Protein AF-A0A950EAY6-F1 (afdb_monomer_lite)

Structure (mmCIF, N/CA/C/O backbone):
data_AF-A0A950EAY6-F1
#
_entry.id   AF-A0A950EAY6-F1
#
loop_
_atom_site.group_PDB
_atom_site.id
_atom_site.type_symbol
_atom_site.label_atom_id
_atom_si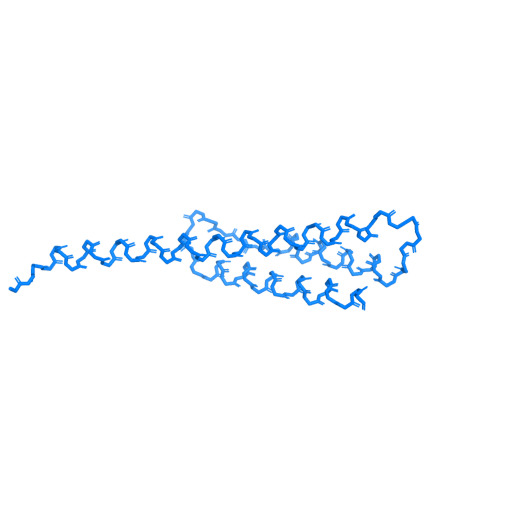te.label_alt_id
_atom_site.label_comp_id
_atom_site.label_asym_id
_atom_site.label_entity_id
_atom_site.label_seq_id
_atom_site.pdbx_PDB_ins_code
_atom_site.Cartn_x
_atom_site.Cartn_y
_atom_site.Cartn_z
_atom_site.occupancy
_atom_site.B_iso_or_equiv
_atom_site.auth_seq_id
_atom_site.auth_comp_id
_atom_site.auth_asym_id
_atom_site.auth_atom_id
_atom_site.pdbx_PDB_model_num
ATOM 1 N N . MET A 1 1 ? -14.382 11.649 37.560 1.00 63.94 1 MET A N 1
ATOM 2 C CA . MET A 1 1 ? -14.587 10.345 36.900 1.00 63.94 1 MET A CA 1
ATOM 3 C C . MET A 1 1 ? -15.094 10.664 35.510 1.00 63.94 1 MET A C 1
ATOM 5 O O . MET A 1 1 ? -16.131 11.310 35.424 1.00 63.94 1 MET A O 1
ATOM 9 N N . LYS A 1 2 ? -14.302 10.382 34.471 1.00 72.44 2 LYS A N 1
ATOM 10 C CA . LYS A 1 2 ? -14.692 10.718 33.099 1.00 72.44 2 LYS A CA 1
ATOM 11 C C . LYS A 1 2 ? -15.912 9.902 32.692 1.00 72.44 2 LYS A C 1
ATOM 13 O O . LYS A 1 2 ? -16.070 8.764 33.140 1.00 72.44 2 LYS A O 1
ATOM 18 N N . SER A 1 3 ? -16.790 10.495 31.895 1.00 94.44 3 SER A N 1
ATOM 19 C CA . SER A 1 3 ? -17.938 9.761 31.362 1.00 94.44 3 SER A CA 1
ATOM 20 C C . SER A 1 3 ? -17.483 8.804 30.256 1.00 94.44 3 SER A C 1
ATOM 22 O O . SER A 1 3 ? -16.486 9.052 29.581 1.00 94.44 3 SER A O 1
ATOM 24 N N . LEU A 1 4 ? -18.240 7.729 30.014 1.00 96.12 4 LEU A N 1
ATOM 25 C CA . LEU A 1 4 ? -17.988 6.843 28.870 1.00 96.12 4 LEU A CA 1
ATOM 26 C C . LEU A 1 4 ? -17.964 7.619 27.538 1.00 96.12 4 LEU A C 1
ATOM 28 O O . LEU A 1 4 ? -17.220 7.252 26.637 1.00 96.12 4 LEU A O 1
ATOM 32 N N . ALA A 1 5 ? -18.736 8.705 27.421 1.00 97.12 5 ALA A N 1
ATOM 33 C CA . ALA A 1 5 ? -18.734 9.554 26.233 1.00 97.12 5 ALA A CA 1
ATOM 34 C C . ALA A 1 5 ? -17.363 10.213 25.997 1.00 97.12 5 ALA A C 1
ATOM 36 O O . ALA A 1 5 ? -16.847 10.150 24.886 1.00 97.12 5 ALA A O 1
ATOM 37 N N . GLU A 1 6 ? -16.733 10.751 27.046 1.00 97.62 6 GLU A N 1
ATOM 38 C CA . GLU A 1 6 ? -15.396 11.357 26.950 1.00 97.62 6 GLU A CA 1
ATOM 39 C C . GLU A 1 6 ? -14.324 10.326 26.563 1.00 97.62 6 GLU A C 1
ATOM 41 O O . GLU A 1 6 ? -13.426 10.628 25.776 1.00 97.62 6 GLU A O 1
ATOM 46 N N . GLU A 1 7 ? -14.422 9.097 27.079 1.00 98.00 7 GLU A N 1
ATOM 47 C CA . GLU A 1 7 ? -13.507 8.008 26.709 1.00 98.00 7 GLU A CA 1
ATOM 48 C C . GLU A 1 7 ? -13.712 7.555 25.253 1.00 98.00 7 GLU A C 1
ATOM 50 O O . GLU A 1 7 ? -12.746 7.320 24.525 1.00 98.00 7 GLU A O 1
ATOM 55 N N . LEU A 1 8 ? -14.960 7.484 24.778 1.00 98.12 8 LEU A N 1
ATOM 56 C CA . LEU A 1 8 ? -15.261 7.167 23.377 1.00 98.12 8 LEU A CA 1
ATOM 57 C C . LEU A 1 8 ? -14.786 8.270 22.419 1.00 98.12 8 LEU A C 1
ATOM 59 O O . LEU A 1 8 ? -14.273 7.959 21.340 1.00 98.12 8 LEU A O 1
ATOM 63 N N . ASP A 1 9 ? -14.897 9.540 22.812 1.00 98.06 9 ASP A N 1
ATOM 64 C CA . ASP A 1 9 ? -14.362 10.668 22.046 1.00 98.06 9 ASP A CA 1
ATOM 65 C C . ASP A 1 9 ? -12.835 10.612 21.952 1.00 98.06 9 ASP A C 1
ATOM 67 O O . ASP A 1 9 ? -12.268 10.825 20.873 1.00 98.06 9 ASP A O 1
ATOM 71 N N . PHE A 1 10 ? -12.166 10.246 23.049 1.00 97.56 10 PHE A N 1
ATOM 72 C CA . PHE A 1 10 ? -10.728 10.000 23.052 1.00 97.56 10 PHE A CA 1
ATOM 73 C C . PHE A 1 10 ? -10.346 8.873 22.082 1.00 97.56 10 PHE A C 1
ATOM 75 O O . PHE A 1 10 ? -9.523 9.093 21.192 1.00 97.56 10 PHE A O 1
ATOM 82 N N . VAL A 1 11 ? -10.996 7.705 22.164 1.00 98.44 11 VAL A N 1
ATOM 83 C CA . VAL A 1 11 ? -10.735 6.573 21.253 1.00 98.44 11 VAL A CA 1
ATOM 84 C C . VAL A 1 11 ? -10.955 6.972 19.793 1.00 98.44 11 VAL A C 1
ATOM 86 O O . VAL A 1 11 ? -10.139 6.646 18.928 1.00 98.44 11 VAL A O 1
ATOM 89 N N . ARG A 1 12 ? -12.025 7.718 19.497 1.00 98.44 12 ARG A N 1
ATOM 90 C CA . ARG A 1 12 ? -12.318 8.203 18.142 1.00 98.44 12 ARG A CA 1
ATOM 91 C C . ARG A 1 12 ? -11.220 9.122 17.614 1.00 98.44 12 ARG A C 1
ATOM 93 O O . ARG A 1 12 ? -10.838 8.998 16.446 1.00 98.44 12 ARG A O 1
ATOM 100 N N . LYS A 1 13 ? -10.729 10.044 18.445 1.00 98.44 13 LYS A N 1
ATOM 101 C CA . LYS A 1 13 ? -9.623 10.943 18.099 1.00 98.44 13 LYS A CA 1
ATOM 102 C C . LYS A 1 13 ? -8.342 10.147 17.840 1.00 98.44 13 LYS A C 1
ATOM 104 O O . LYS A 1 13 ? -7.778 10.266 16.755 1.00 98.44 13 LYS A O 1
ATOM 109 N N . SER A 1 14 ? -7.951 9.274 18.767 1.00 98.56 14 SER A N 1
ATOM 110 C CA . SER A 1 14 ? -6.738 8.459 18.645 1.00 98.56 14 SER A CA 1
ATOM 111 C C . SER A 1 14 ? -6.773 7.516 17.443 1.00 98.56 14 SER A C 1
ATOM 113 O O . SER A 1 14 ? -5.757 7.343 16.771 1.00 98.56 14 SER A O 1
ATOM 115 N N . PHE A 1 15 ? -7.934 6.939 17.118 1.00 98.06 15 PHE A N 1
ATOM 116 C CA . PHE A 1 15 ? -8.105 6.135 15.908 1.00 98.06 15 PHE A CA 1
ATOM 117 C C . PHE A 1 15 ? -7.822 6.958 14.644 1.00 98.06 15 PHE A C 1
ATOM 119 O O . PHE A 1 15 ? -7.051 6.525 13.791 1.00 98.06 15 PHE A O 1
ATOM 126 N N . ARG A 1 16 ? -8.396 8.164 14.536 1.00 98.31 16 ARG A N 1
ATOM 127 C CA . ARG A 1 16 ? -8.177 9.050 13.380 1.00 98.31 16 ARG A CA 1
ATOM 128 C C . ARG A 1 16 ? -6.717 9.470 13.248 1.00 98.31 16 ARG A C 1
ATOM 130 O O . ARG A 1 16 ? -6.173 9.394 12.153 1.00 98.31 16 ARG A O 1
ATOM 137 N N . GLU A 1 17 ? -6.084 9.862 14.351 1.00 98.50 17 GLU A N 1
ATOM 138 C CA . GLU A 1 17 ? -4.665 10.237 14.373 1.00 98.50 17 GLU A CA 1
ATOM 139 C C . GLU A 1 17 ? -3.772 9.063 13.957 1.00 98.50 17 GLU A C 1
ATOM 141 O O . GLU A 1 17 ? -2.886 9.225 13.120 1.00 98.50 17 GLU A O 1
ATOM 146 N N . SER A 1 18 ? -4.060 7.858 14.457 1.00 97.88 18 SER A N 1
ATOM 147 C CA . SER A 1 18 ? -3.314 6.648 14.096 1.00 97.88 18 SER A CA 1
ATOM 148 C C . SER A 1 18 ? -3.429 6.328 12.605 1.00 97.88 18 SER A C 1
ATOM 150 O O . SER A 1 18 ? -2.426 6.020 11.964 1.00 97.88 18 SER A O 1
ATOM 152 N N . ILE A 1 19 ? -4.635 6.425 12.034 1.00 96.81 19 ILE A N 1
ATOM 153 C CA . ILE A 1 19 ? -4.853 6.211 10.597 1.00 96.81 19 ILE A CA 1
ATOM 154 C C . ILE A 1 19 ? -4.155 7.290 9.770 1.00 96.81 19 ILE A C 1
ATOM 156 O O . ILE A 1 19 ? -3.563 6.956 8.745 1.00 96.81 19 ILE A O 1
ATOM 160 N N . GLN A 1 20 ? -4.174 8.551 10.206 1.00 98.25 20 GLN A N 1
ATOM 161 C CA . GLN A 1 20 ? -3.492 9.635 9.503 1.00 98.25 20 GLN A CA 1
ATOM 162 C C . GLN A 1 20 ? -1.980 9.398 9.451 1.00 98.25 20 GLN A C 1
ATOM 164 O O . GLN A 1 20 ? -1.402 9.405 8.369 1.00 98.25 20 GLN A O 1
ATOM 169 N N . VAL A 1 21 ? -1.351 9.124 10.598 1.00 98.38 21 VAL A N 1
ATOM 170 C CA . VAL A 1 21 ? 0.092 8.839 10.677 1.00 98.38 21 VAL A CA 1
ATOM 171 C C . VAL A 1 21 ? 0.454 7.611 9.842 1.00 98.38 21 VAL A C 1
ATOM 173 O O . VAL A 1 21 ? 1.421 7.640 9.081 1.00 98.38 21 VAL A O 1
ATOM 176 N N . TYR A 1 22 ? -0.337 6.540 9.946 1.00 97.44 22 TYR A N 1
ATOM 177 C CA . TYR A 1 22 ? -0.147 5.337 9.141 1.00 97.44 22 TYR A CA 1
ATOM 178 C C . TYR A 1 22 ? -0.216 5.635 7.638 1.00 97.44 22 TYR A C 1
ATOM 180 O O . TYR A 1 22 ? 0.661 5.200 6.894 1.00 97.44 22 TYR A O 1
ATOM 188 N N . SER A 1 23 ? -1.233 6.383 7.200 1.00 97.31 23 SER A N 1
ATOM 189 C CA . SER A 1 23 ? -1.453 6.693 5.783 1.00 97.31 23 SER A CA 1
ATOM 190 C C . SER A 1 23 ? -0.316 7.546 5.236 1.00 97.31 23 SER A C 1
ATOM 192 O O . SER A 1 23 ? 0.279 7.174 4.232 1.00 97.31 23 SER A O 1
ATOM 194 N N . THR A 1 24 ? 0.077 8.601 5.957 1.00 98.44 24 THR A N 1
ATOM 195 C CA . THR A 1 24 ? 1.216 9.446 5.578 1.00 98.44 24 THR A CA 1
ATOM 196 C C . THR A 1 24 ? 2.508 8.637 5.449 1.00 98.44 24 THR A C 1
ATOM 198 O O . THR A 1 24 ? 3.234 8.815 4.480 1.00 98.44 24 THR A O 1
ATOM 201 N N . ARG A 1 25 ? 2.787 7.699 6.367 1.00 98.06 25 ARG A N 1
ATOM 202 C CA . ARG A 1 25 ? 3.967 6.821 6.260 1.00 98.06 25 ARG A CA 1
ATOM 203 C C . ARG A 1 25 ? 3.950 5.996 4.968 1.00 98.06 25 ARG A C 1
ATOM 205 O O . ARG A 1 25 ? 4.956 5.958 4.268 1.00 98.06 25 ARG A O 1
ATOM 212 N N . ILE A 1 26 ? 2.827 5.344 4.665 1.00 98.19 26 ILE A N 1
ATOM 213 C CA . ILE A 1 26 ? 2.682 4.509 3.463 1.00 98.19 26 ILE A CA 1
ATOM 214 C C . ILE A 1 26 ? 2.793 5.355 2.187 1.00 98.19 26 ILE A C 1
ATOM 216 O O . ILE A 1 26 ? 3.461 4.951 1.239 1.00 98.19 26 ILE A O 1
ATOM 220 N N . GLU A 1 27 ? 2.175 6.536 2.162 1.00 98.31 27 GLU A N 1
ATOM 221 C CA . GLU A 1 27 ? 2.244 7.465 1.029 1.00 98.31 27 GLU A CA 1
ATOM 222 C C . GLU A 1 27 ? 3.673 7.949 0.769 1.00 98.31 27 GLU A C 1
ATOM 224 O O . GLU A 1 27 ? 4.114 7.941 -0.381 1.00 98.31 27 GLU A O 1
ATOM 229 N N . THR A 1 28 ? 4.423 8.295 1.820 1.00 98.38 28 THR A N 1
ATOM 230 C CA . THR A 1 28 ? 5.841 8.661 1.701 1.00 98.38 28 THR A CA 1
ATOM 231 C C . THR A 1 28 ? 6.659 7.524 1.094 1.00 98.38 28 THR A C 1
ATOM 233 O O . THR A 1 28 ? 7.404 7.748 0.147 1.00 98.38 28 THR A O 1
ATOM 236 N N . GLN A 1 29 ? 6.479 6.292 1.571 1.00 97.94 29 GLN A N 1
ATOM 237 C CA . GLN A 1 29 ? 7.195 5.127 1.041 1.00 97.94 29 GLN A CA 1
ATOM 238 C C . GLN A 1 29 ? 6.871 4.865 -0.438 1.00 97.94 29 GLN A C 1
ATOM 240 O O . GLN A 1 29 ? 7.764 4.610 -1.245 1.00 97.94 29 GLN A O 1
ATOM 245 N N . LEU A 1 30 ? 5.598 4.982 -0.830 1.00 98.25 30 LEU A N 1
ATOM 246 C CA . LEU A 1 30 ? 5.193 4.880 -2.235 1.00 98.25 30 LEU A CA 1
ATOM 247 C C . LEU A 1 30 ? 5.856 5.959 -3.104 1.00 98.25 30 LEU A C 1
ATOM 249 O O . LEU A 1 30 ? 6.280 5.661 -4.224 1.00 98.25 30 LEU A O 1
ATOM 253 N N . ALA A 1 31 ? 5.960 7.192 -2.600 1.00 98.25 31 ALA A N 1
ATOM 254 C CA . ALA A 1 31 ? 6.644 8.279 -3.294 1.00 98.25 31 ALA A CA 1
ATOM 255 C C . ALA A 1 31 ? 8.148 7.993 -3.450 1.00 98.25 31 ALA A C 1
ATOM 257 O O . ALA A 1 31 ? 8.670 8.085 -4.558 1.00 98.25 31 ALA A O 1
ATOM 258 N N . GLU A 1 32 ? 8.821 7.547 -2.387 1.00 97.06 32 GLU A N 1
ATOM 259 C CA . GLU A 1 32 ? 10.241 7.169 -2.415 1.00 97.06 32 GLU A CA 1
ATOM 260 C C . GLU A 1 32 ? 10.532 6.049 -3.428 1.00 97.06 32 GLU A C 1
ATOM 262 O O . GLU A 1 32 ? 11.492 6.138 -4.199 1.00 97.06 32 GLU A O 1
ATOM 267 N N . ILE A 1 33 ? 9.691 5.005 -3.468 1.00 97.19 33 ILE A N 1
ATOM 268 C CA . ILE A 1 33 ? 9.795 3.918 -4.458 1.00 97.19 33 ILE A CA 1
ATOM 269 C C . ILE A 1 33 ? 9.644 4.478 -5.874 1.00 97.19 33 ILE A C 1
ATOM 271 O O . ILE A 1 33 ? 10.454 4.168 -6.749 1.00 97.19 33 ILE A O 1
ATOM 275 N N . ARG A 1 34 ? 8.618 5.306 -6.109 1.00 97.31 34 ARG A N 1
ATOM 276 C CA . ARG A 1 34 ? 8.361 5.914 -7.421 1.00 97.31 34 ARG A CA 1
ATOM 277 C C . ARG A 1 34 ? 9.556 6.732 -7.892 1.00 97.31 34 ARG A C 1
ATOM 279 O O . ARG A 1 34 ? 9.978 6.572 -9.034 1.00 97.31 34 ARG A O 1
ATOM 286 N N . ASP A 1 35 ? 10.087 7.591 -7.035 1.00 96.50 35 ASP A N 1
ATOM 287 C CA . ASP A 1 35 ? 11.176 8.492 -7.398 1.00 96.50 35 ASP A CA 1
ATOM 288 C C . ASP A 1 35 ? 12.477 7.716 -7.645 1.00 96.50 35 ASP A C 1
ATOM 290 O O . ASP A 1 35 ? 13.179 7.992 -8.618 1.00 96.50 35 ASP A O 1
ATOM 294 N N . SER A 1 36 ? 12.740 6.663 -6.864 1.00 94.44 36 SER A N 1
ATOM 295 C CA . SER A 1 36 ? 13.873 5.756 -7.090 1.00 94.44 36 SER A CA 1
ATOM 296 C C . SER A 1 36 ? 13.775 5.026 -8.433 1.00 94.44 36 SER A C 1
ATOM 298 O O . SER A 1 36 ? 14.754 4.939 -9.172 1.00 94.44 36 SER A O 1
ATOM 300 N N . VAL A 1 37 ? 12.583 4.528 -8.784 1.00 94.81 37 VAL A N 1
ATOM 301 C CA . VAL A 1 37 ? 12.340 3.901 -10.092 1.00 94.81 37 VAL A CA 1
ATOM 302 C C . VAL A 1 37 ? 12.540 4.910 -11.219 1.00 94.81 37 VAL A C 1
ATOM 304 O O . VAL A 1 37 ? 13.209 4.595 -12.202 1.00 94.81 37 VAL A O 1
ATOM 307 N N . LEU A 1 38 ? 11.991 6.121 -11.081 1.00 94.31 38 LEU A N 1
ATOM 308 C CA . LEU A 1 38 ? 12.128 7.179 -12.081 1.00 94.31 38 LEU A CA 1
ATOM 309 C C . LEU A 1 38 ? 13.584 7.587 -12.302 1.00 94.31 38 LEU A C 1
ATOM 311 O O . LEU A 1 38 ? 13.959 7.854 -13.439 1.00 94.31 38 LEU A O 1
ATOM 315 N N . GLU A 1 39 ? 14.399 7.628 -11.250 1.00 92.38 39 GLU A N 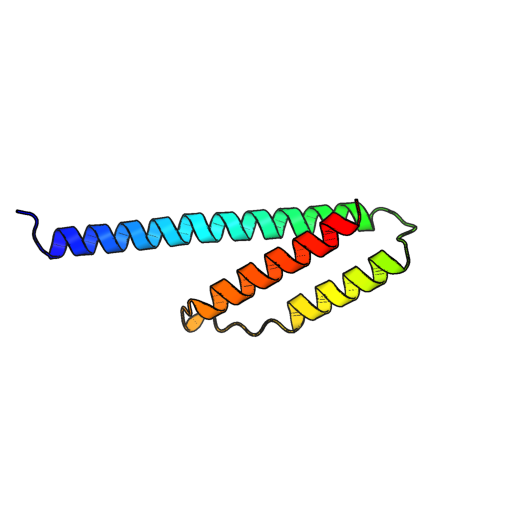1
ATOM 316 C CA . GLU A 1 39 ? 15.823 7.926 -11.380 1.00 92.38 39 GLU A CA 1
ATOM 317 C C . GLU A 1 39 ? 16.555 6.834 -12.163 1.00 92.38 39 GLU A C 1
ATOM 319 O O . GLU A 1 39 ? 17.311 7.128 -13.086 1.00 92.38 39 GLU A O 1
ATOM 324 N N . GLN A 1 40 ? 16.261 5.568 -11.873 1.00 89.12 40 GLN A N 1
ATOM 325 C CA . GLN A 1 40 ? 16.943 4.440 -12.504 1.00 89.12 40 GLN A CA 1
ATOM 326 C C . GLN A 1 40 ? 16.599 4.308 -13.989 1.00 89.12 40 GLN A C 1
ATOM 328 O O . GLN A 1 40 ? 17.476 4.052 -14.815 1.00 89.12 40 GLN A O 1
ATOM 333 N N . VAL A 1 41 ? 15.345 4.569 -14.373 1.00 90.00 41 VAL A N 1
ATOM 334 C CA . VAL A 1 41 ? 14.932 4.510 -15.786 1.00 90.00 41 VAL A CA 1
ATOM 335 C C . VAL A 1 41 ? 15.434 5.677 -16.636 1.00 90.00 41 VAL A C 1
ATOM 337 O O . VAL A 1 41 ? 15.304 5.625 -17.859 1.00 90.00 41 VAL A O 1
ATOM 340 N N . LYS A 1 42 ? 16.032 6.718 -16.037 1.00 91.00 42 LYS A N 1
ATOM 341 C CA . LYS A 1 42 ? 16.752 7.749 -16.806 1.00 91.00 42 LYS A CA 1
ATOM 342 C C . LYS A 1 42 ? 18.017 7.197 -17.452 1.00 91.00 42 LYS A C 1
ATOM 344 O O . LYS A 1 42 ? 18.484 7.773 -18.433 1.00 91.00 42 LYS A O 1
ATOM 349 N N . ASN A 1 43 ? 18.577 6.106 -16.924 1.00 88.00 43 ASN A N 1
ATOM 350 C CA . ASN A 1 43 ? 19.710 5.443 -17.544 1.00 88.00 43 ASN A CA 1
ATOM 351 C C . ASN A 1 43 ? 19.254 4.759 -18.850 1.00 88.00 43 ASN A C 1
ATOM 353 O O . ASN A 1 43 ? 18.467 3.812 -18.798 1.00 88.00 43 ASN A O 1
ATOM 357 N N . PRO A 1 44 ? 19.757 5.178 -20.027 1.00 81.69 44 PRO A N 1
ATOM 358 C CA . PRO A 1 44 ? 19.357 4.588 -21.306 1.00 81.69 44 PRO A CA 1
ATOM 359 C C . PRO A 1 44 ? 19.774 3.115 -21.451 1.00 81.69 44 PRO A C 1
ATOM 361 O O . PRO A 1 44 ? 19.233 2.413 -22.301 1.00 81.69 44 PRO A O 1
ATOM 364 N N . ASN A 1 45 ? 20.702 2.634 -20.615 1.00 88.81 45 ASN A N 1
ATOM 365 C CA . ASN A 1 45 ? 21.235 1.274 -20.638 1.00 88.81 45 ASN A CA 1
ATOM 366 C C . ASN A 1 45 ? 20.905 0.516 -19.342 1.00 88.81 45 ASN A C 1
ATOM 368 O O . ASN A 1 45 ? 21.801 0.039 -18.643 1.00 88.81 45 ASN A O 1
ATOM 372 N N . LEU A 1 46 ? 19.615 0.402 -19.017 1.00 91.12 46 LEU A N 1
ATOM 373 C CA . LEU A 1 46 ? 19.144 -0.426 -17.904 1.00 91.12 46 LEU A CA 1
ATOM 374 C C . LEU A 1 46 ? 19.621 -1.887 -18.054 1.00 91.12 46 LEU A C 1
ATOM 376 O O . LEU A 1 46 ? 19.362 -2.515 -19.088 1.00 91.12 46 LEU A O 1
ATOM 380 N N . PRO A 1 47 ? 20.253 -2.476 -17.023 1.00 92.31 47 PRO A N 1
ATOM 381 C CA . PRO A 1 47 ? 20.567 -3.896 -16.994 1.00 92.31 47 PRO A CA 1
ATOM 382 C C . PRO A 1 47 ? 19.317 -4.767 -17.219 1.00 92.31 47 PRO A C 1
ATOM 384 O O . PRO A 1 47 ? 18.258 -4.487 -16.648 1.00 92.31 47 PRO A O 1
ATOM 387 N N . PRO A 1 48 ? 19.416 -5.891 -17.959 1.00 93.44 48 PRO A N 1
ATOM 388 C CA . PRO A 1 48 ? 18.285 -6.797 -18.178 1.00 93.44 48 PRO A CA 1
ATOM 389 C C . PRO A 1 48 ? 17.619 -7.317 -16.893 1.00 93.44 48 PRO A C 1
ATOM 391 O O . PRO A 1 48 ? 16.427 -7.626 -16.906 1.00 93.44 48 PRO A O 1
ATOM 394 N N . ALA A 1 49 ? 18.373 -7.414 -15.792 1.00 92.44 49 ALA A N 1
ATOM 395 C CA . ALA A 1 49 ? 17.846 -7.764 -14.473 1.00 92.44 49 ALA A CA 1
ATOM 396 C C . ALA A 1 49 ? 16.866 -6.699 -13.949 1.00 92.44 49 ALA A C 1
ATOM 398 O O . ALA A 1 49 ? 15.735 -7.036 -13.628 1.00 92.44 49 ALA A O 1
ATOM 399 N N . GLN A 1 50 ? 17.232 -5.414 -13.998 1.00 93.69 50 GLN A N 1
ATOM 400 C CA . GLN A 1 50 ? 16.354 -4.319 -13.565 1.00 93.69 50 GLN A CA 1
ATOM 401 C C . GLN A 1 50 ? 15.094 -4.210 -14.440 1.00 93.69 50 GLN A C 1
ATOM 403 O O . GLN A 1 50 ? 14.004 -3.949 -13.942 1.00 93.69 50 GLN A O 1
ATOM 408 N N . ILE A 1 51 ? 15.202 -4.484 -15.746 1.00 94.50 51 ILE A N 1
ATOM 409 C CA . ILE A 1 51 ? 14.033 -4.538 -16.643 1.00 94.50 51 ILE A CA 1
ATOM 410 C C . ILE A 1 51 ? 13.067 -5.662 -16.239 1.00 94.50 51 ILE A C 1
ATOM 412 O O . ILE A 1 51 ? 11.851 -5.499 -16.348 1.00 94.50 51 ILE A O 1
ATOM 416 N N . ARG A 1 52 ? 13.590 -6.815 -15.804 1.00 95.19 52 ARG A N 1
ATOM 417 C CA . ARG A 1 52 ? 12.772 -7.918 -15.285 1.00 95.19 52 ARG A CA 1
ATOM 418 C C . ARG A 1 52 ? 12.094 -7.510 -13.983 1.00 95.19 52 ARG A C 1
ATOM 420 O O . ARG A 1 52 ? 10.873 -7.599 -13.914 1.00 95.19 52 ARG A O 1
ATOM 427 N N . ASP A 1 53 ? 12.857 -6.973 -13.038 1.00 95.38 53 ASP A N 1
ATOM 428 C CA . ASP A 1 53 ? 12.340 -6.513 -11.751 1.00 95.38 53 ASP A CA 1
ATOM 429 C C . ASP A 1 53 ? 11.215 -5.487 -11.941 1.00 95.38 53 ASP A C 1
ATOM 431 O O . ASP A 1 53 ? 10.160 -5.615 -11.332 1.00 95.38 53 ASP A O 1
ATOM 435 N N . LEU A 1 54 ? 11.357 -4.534 -12.871 1.00 96.06 54 LEU A N 1
ATOM 436 C CA . LEU A 1 54 ? 10.294 -3.581 -13.220 1.00 96.06 54 LEU A CA 1
ATOM 437 C C . LEU A 1 54 ? 8.997 -4.266 -13.682 1.00 96.06 54 LEU A C 1
ATOM 439 O O . LEU A 1 54 ? 7.901 -3.828 -13.326 1.00 96.06 54 LEU A O 1
ATOM 443 N N . ARG A 1 55 ? 9.088 -5.338 -14.479 1.00 96.88 55 ARG A N 1
ATOM 444 C CA . ARG A 1 55 ? 7.906 -6.102 -14.920 1.00 96.88 55 ARG A CA 1
ATOM 445 C C . ARG A 1 55 ? 7.263 -6.851 -13.758 1.00 96.88 55 ARG A C 1
ATOM 447 O O . ARG A 1 55 ? 6.032 -6.897 -13.677 1.00 96.88 55 ARG A O 1
ATOM 454 N N . ASP A 1 56 ? 8.077 -7.396 -12.865 1.00 97.25 56 ASP A N 1
ATOM 455 C CA . ASP A 1 56 ? 7.612 -8.107 -11.677 1.00 97.25 56 ASP A CA 1
ATOM 456 C C . ASP A 1 56 ? 6.921 -7.129 -10.710 1.00 97.25 56 ASP A C 1
ATOM 458 O O . ASP A 1 56 ? 5.780 -7.366 -10.317 1.00 97.25 56 ASP A O 1
ATOM 462 N N . MET A 1 57 ? 7.509 -5.952 -10.465 1.00 97.44 57 MET A N 1
ATOM 463 C CA . MET A 1 57 ? 6.902 -4.854 -9.695 1.00 97.44 57 MET A CA 1
ATOM 464 C C . MET A 1 57 ? 5.546 -4.422 -10.275 1.00 97.44 57 MET A C 1
ATOM 466 O O . MET A 1 57 ? 4.566 -4.282 -9.542 1.00 97.44 57 MET A O 1
ATOM 470 N N . ILE A 1 58 ? 5.448 -4.246 -11.600 1.00 97.62 58 ILE A N 1
ATOM 471 C CA . ILE A 1 58 ? 4.174 -3.923 -12.271 1.00 97.62 58 ILE A CA 1
ATOM 472 C C . ILE A 1 58 ? 3.137 -5.028 -12.034 1.00 97.62 58 ILE A C 1
ATOM 474 O O . ILE A 1 58 ? 1.957 -4.735 -11.818 1.00 97.6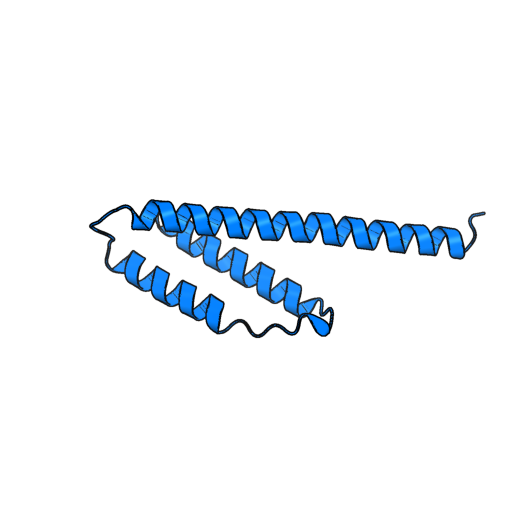2 58 ILE A O 1
ATOM 478 N N . THR A 1 59 ? 3.556 -6.291 -12.081 1.00 98.12 59 THR A N 1
ATOM 479 C CA . THR A 1 59 ? 2.676 -7.442 -11.855 1.00 98.12 59 THR A CA 1
ATOM 480 C C . THR A 1 59 ? 2.173 -7.476 -10.412 1.00 98.12 59 THR A C 1
ATOM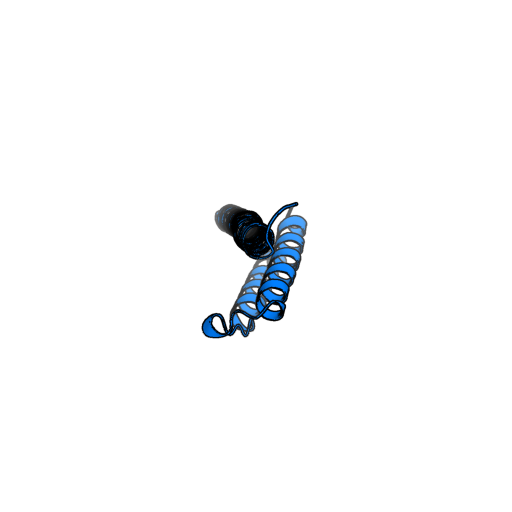 482 O O . THR A 1 59 ? 0.965 -7.598 -10.198 1.00 98.12 59 THR A O 1
ATOM 485 N N . LEU A 1 60 ? 3.050 -7.272 -9.427 1.00 97.44 60 LEU A N 1
ATOM 486 C CA . LEU A 1 60 ? 2.678 -7.164 -8.013 1.00 97.44 60 LEU A CA 1
ATOM 487 C C . LEU A 1 60 ? 1.631 -6.060 -7.791 1.00 97.44 60 LEU A C 1
ATOM 489 O O . LEU A 1 60 ? 0.573 -6.315 -7.218 1.00 97.44 60 LEU A O 1
ATOM 493 N N . CYS A 1 61 ? 1.849 -4.866 -8.351 1.00 97.50 61 CYS A N 1
ATOM 494 C CA . CYS A 1 61 ? 0.883 -3.766 -8.275 1.00 97.50 61 CYS A CA 1
AT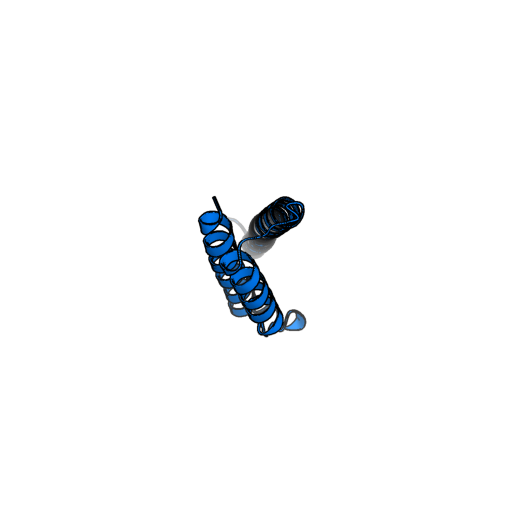OM 495 C C . CYS A 1 61 ? -0.475 -4.114 -8.909 1.00 97.50 61 CYS A C 1
ATOM 497 O O . CYS A 1 61 ? -1.522 -3.790 -8.353 1.00 97.50 61 CYS A O 1
ATOM 499 N N . ARG A 1 62 ? -0.483 -4.773 -10.075 1.00 96.81 62 ARG A N 1
ATOM 500 C CA . ARG A 1 62 ? -1.717 -5.110 -10.811 1.00 96.81 62 ARG A CA 1
ATOM 501 C C . ARG A 1 62 ? -2.520 -6.243 -10.181 1.00 96.81 62 ARG A C 1
ATOM 503 O O . ARG A 1 62 ? -3.729 -6.304 -10.375 1.00 96.81 62 ARG A O 1
ATOM 510 N N . THR A 1 63 ? -1.857 -7.149 -9.471 1.00 96.44 63 THR A N 1
ATOM 511 C CA . THR A 1 63 ? -2.500 -8.300 -8.815 1.00 96.44 63 THR A CA 1
ATOM 512 C C . THR A 1 63 ? -3.041 -7.968 -7.423 1.00 96.44 63 THR A C 1
ATOM 514 O O . THR A 1 63 ? -3.730 -8.789 -6.811 1.00 96.44 63 THR A O 1
ATOM 517 N N . LEU A 1 64 ? -2.781 -6.755 -6.926 1.00 95.81 64 LEU A N 1
ATOM 518 C CA . LEU A 1 64 ? -3.257 -6.291 -5.634 1.00 95.81 64 LEU A CA 1
ATOM 519 C C . LEU A 1 64 ? -4.787 -6.094 -5.629 1.00 95.81 64 LEU A C 1
ATOM 521 O O . LEU A 1 64 ? -5.307 -5.057 -6.030 1.00 95.81 64 LEU A O 1
ATOM 525 N N . ASP A 1 65 ? -5.519 -7.085 -5.117 1.00 95.00 65 ASP A N 1
ATOM 526 C CA . ASP A 1 65 ? -6.972 -6.996 -4.904 1.00 95.00 65 ASP A CA 1
ATOM 527 C C . ASP A 1 65 ? -7.297 -6.290 -3.575 1.00 95.00 65 ASP A C 1
ATOM 529 O O . ASP A 1 65 ? -7.125 -6.869 -2.490 1.00 95.00 65 ASP A O 1
ATOM 533 N N . LEU A 1 66 ? -7.781 -5.048 -3.662 1.00 95.12 66 LEU A N 1
ATOM 534 C CA . LEU A 1 66 ? -8.228 -4.222 -2.535 1.00 95.12 66 LEU A CA 1
ATOM 535 C C . LEU A 1 66 ? -9.729 -3.933 -2.633 1.00 95.12 66 LEU A C 1
ATOM 537 O O . LEU A 1 66 ? -10.272 -3.778 -3.724 1.00 95.12 66 LEU A O 1
ATOM 541 N N . LYS A 1 67 ? -10.404 -3.782 -1.485 1.00 95.19 67 LYS A N 1
ATOM 542 C CA . LYS A 1 67 ? -11.818 -3.372 -1.406 1.00 95.19 67 LYS A CA 1
ATOM 543 C C . LYS A 1 67 ? -11.960 -2.160 -0.475 1.00 95.19 67 LYS A C 1
ATOM 545 O O . LYS A 1 67 ? -12.399 -2.322 0.670 1.00 95.19 67 LYS A O 1
ATOM 550 N N . PRO A 1 68 ? -11.554 -0.952 -0.928 1.00 90.94 68 PRO A N 1
ATOM 551 C CA . PRO A 1 68 ? -11.429 0.229 -0.067 1.00 90.94 68 PRO A CA 1
ATOM 552 C C . PRO A 1 68 ? -12.737 0.629 0.622 1.00 90.94 68 PRO A C 1
ATOM 554 O O . PRO A 1 68 ? -12.734 0.996 1.796 1.00 90.94 68 PRO A O 1
ATOM 557 N N . ASP A 1 69 ? -13.866 0.467 -0.070 1.00 94.25 69 ASP A N 1
ATOM 558 C CA . ASP A 1 69 ? -15.220 0.743 0.426 1.00 94.25 69 ASP A CA 1
ATOM 559 C C . ASP A 1 69 ? -15.590 -0.073 1.675 1.00 94.25 69 ASP A C 1
ATOM 561 O O . ASP A 1 69 ? -16.509 0.280 2.412 1.00 94.25 69 ASP A O 1
ATOM 565 N N . LYS A 1 70 ? -14.877 -1.176 1.932 1.00 93.44 70 LYS A N 1
ATOM 566 C CA . LYS A 1 70 ? -15.113 -2.049 3.083 1.00 93.44 70 LYS A CA 1
ATOM 567 C C . LYS A 1 70 ? -14.287 -1.687 4.318 1.00 93.44 70 LYS A C 1
ATOM 569 O O . LYS A 1 70 ? -14.462 -2.355 5.335 1.00 93.44 70 LYS A O 1
ATOM 574 N N . GLY A 1 71 ? -13.375 -0.710 4.248 1.00 90.44 71 GLY A N 1
ATOM 575 C CA . GLY A 1 71 ? -12.576 -0.262 5.401 1.00 90.44 71 GLY A CA 1
ATOM 576 C C . GLY A 1 71 ? -11.780 -1.383 6.086 1.00 90.44 71 GLY A C 1
ATOM 577 O O . GLY A 1 71 ? -11.639 -1.414 7.308 1.00 90.44 71 GLY A O 1
ATOM 578 N N . ARG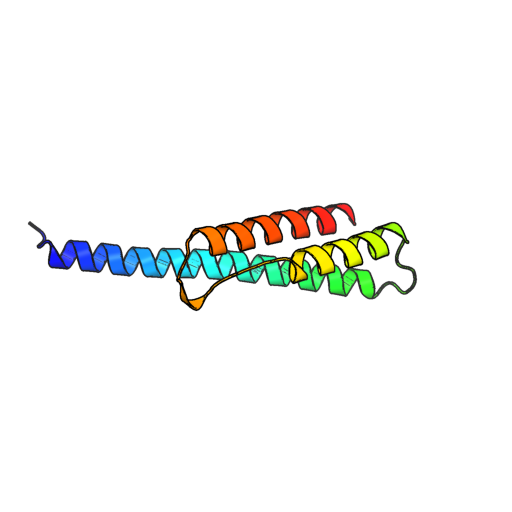 A 1 72 ? -11.315 -2.375 5.317 1.00 94.94 72 ARG A N 1
ATOM 579 C CA . ARG A 1 72 ? -10.740 -3.614 5.854 1.00 94.94 72 ARG A CA 1
ATOM 580 C C . ARG A 1 72 ? -9.286 -3.420 6.268 1.00 94.94 72 ARG A C 1
ATOM 582 O O . ARG A 1 72 ? -8.427 -3.200 5.421 1.00 94.94 72 ARG A O 1
ATOM 589 N N . ARG A 1 73 ? -8.966 -3.683 7.540 1.00 95.44 73 ARG A N 1
ATOM 590 C CA . ARG A 1 73 ? -7.571 -3.724 8.027 1.00 95.44 73 ARG A CA 1
ATOM 591 C C . ARG A 1 73 ? -6.669 -4.640 7.187 1.00 95.44 73 ARG A C 1
ATOM 593 O O . ARG A 1 73 ? -5.514 -4.307 6.953 1.00 95.44 73 ARG A O 1
ATOM 600 N N . LYS A 1 74 ? -7.181 -5.784 6.716 1.00 96.50 74 LYS A N 1
ATOM 601 C CA . LYS A 1 74 ? -6.398 -6.705 5.871 1.00 96.50 74 LYS A CA 1
ATOM 602 C C . LYS A 1 74 ? -5.963 -6.084 4.541 1.00 96.50 74 LYS A C 1
ATOM 604 O O . LYS A 1 74 ? -4.910 -6.450 4.041 1.00 96.50 74 LYS A O 1
ATOM 609 N N . ASP A 1 75 ? -6.739 -5.151 3.993 1.00 96.56 75 ASP A N 1
ATOM 610 C CA . ASP A 1 75 ? -6.394 -4.482 2.738 1.00 96.56 75 ASP A CA 1
ATOM 611 C C . ASP A 1 75 ? -5.266 -3.471 2.986 1.00 96.56 75 ASP A C 1
ATOM 613 O O . ASP A 1 75 ? -4.311 -3.428 2.219 1.00 96.56 75 ASP A O 1
ATOM 617 N N . LEU A 1 76 ? -5.291 -2.769 4.128 1.00 95.88 76 LEU A N 1
ATOM 618 C CA . LEU A 1 76 ? -4.159 -1.946 4.574 1.00 95.88 76 LEU A CA 1
ATOM 619 C C . LEU A 1 76 ? -2.885 -2.786 4.729 1.00 95.88 76 LEU A C 1
ATOM 621 O O . LEU A 1 76 ? -1.828 -2.379 4.257 1.00 95.88 76 LEU A O 1
ATOM 625 N N . LYS A 1 77 ? -2.990 -3.986 5.318 1.00 96.75 77 LYS A N 1
ATOM 626 C CA . LYS A 1 77 ? -1.835 -4.883 5.463 1.00 96.75 77 LYS A CA 1
ATOM 627 C C . LYS A 1 77 ? -1.288 -5.362 4.116 1.00 96.75 77 LYS A C 1
ATOM 629 O O . LYS A 1 77 ? -0.078 -5.433 3.961 1.00 96.75 77 LYS A O 1
ATOM 634 N N . LYS A 1 78 ? -2.153 -5.652 3.137 1.00 97.81 78 LYS A N 1
ATOM 635 C CA . LYS A 1 78 ? -1.715 -5.993 1.773 1.00 97.81 78 LYS A CA 1
ATOM 636 C C . LYS A 1 78 ? -0.908 -4.861 1.135 1.00 97.81 78 LYS A C 1
ATOM 638 O O . LYS A 1 78 ? 0.113 -5.137 0.519 1.00 97.81 78 LYS A O 1
ATOM 643 N N . VAL A 1 79 ? -1.349 -3.610 1.298 1.00 97.69 79 VAL A N 1
ATOM 644 C CA . VAL A 1 79 ? -0.603 -2.437 0.810 1.00 97.69 79 VAL A CA 1
ATOM 645 C C . VAL A 1 79 ? 0.751 -2.333 1.507 1.00 97.69 79 VAL A C 1
ATOM 647 O O . VAL A 1 79 ? 1.757 -2.177 0.830 1.00 97.69 79 VAL A O 1
ATOM 650 N N . GLU A 1 80 ? 0.795 -2.466 2.835 1.00 97.50 80 GLU A N 1
ATOM 651 C CA . GLU A 1 80 ? 2.056 -2.437 3.590 1.00 97.50 80 GLU A CA 1
ATOM 652 C C . GLU A 1 80 ? 3.036 -3.517 3.106 1.00 97.50 80 GLU A C 1
ATOM 654 O O . GLU A 1 80 ? 4.188 -3.209 2.825 1.00 97.50 80 GLU A O 1
ATOM 659 N N . THR A 1 81 ? 2.571 -4.756 2.921 1.00 97.88 81 THR A N 1
ATOM 660 C CA . THR A 1 81 ? 3.405 -5.850 2.401 1.00 97.88 81 THR A CA 1
ATOM 661 C C . THR A 1 81 ? 3.899 -5.584 0.977 1.00 97.88 81 THR A C 1
ATOM 663 O O . THR A 1 81 ? 5.070 -5.816 0.699 1.00 97.88 81 THR A O 1
ATOM 666 N N . LEU A 1 82 ? 3.050 -5.050 0.090 1.00 98.31 82 LEU A N 1
ATOM 667 C CA . LEU A 1 82 ? 3.477 -4.660 -1.257 1.00 98.31 82 LEU A CA 1
ATOM 668 C C . LEU A 1 82 ? 4.570 -3.582 -1.200 1.00 98.31 82 LEU A C 1
ATOM 670 O O . LEU A 1 82 ? 5.573 -3.685 -1.894 1.00 98.31 82 LEU A O 1
ATOM 674 N N . VAL A 1 83 ? 4.389 -2.552 -0.372 1.00 98.06 83 VAL A N 1
ATOM 675 C CA . VAL A 1 83 ? 5.367 -1.467 -0.206 1.00 98.06 83 VAL A CA 1
ATOM 676 C C . VAL A 1 83 ? 6.707 -1.998 0.309 1.00 98.06 83 VAL A C 1
ATOM 678 O O . VAL A 1 83 ? 7.752 -1.619 -0.215 1.00 98.06 83 VAL A O 1
ATOM 681 N N . GLU A 1 84 ? 6.688 -2.899 1.295 1.00 97.19 84 GLU A N 1
ATOM 682 C CA . GLU A 1 84 ? 7.889 -3.570 1.807 1.00 97.19 84 GLU A CA 1
ATOM 683 C C . GLU A 1 84 ? 8.617 -4.352 0.699 1.00 97.19 84 GLU A C 1
ATOM 685 O O . GLU A 1 84 ? 9.832 -4.213 0.546 1.00 97.19 84 GLU A O 1
ATOM 690 N N . GLU A 1 85 ? 7.883 -5.119 -0.110 1.00 97.44 85 GLU A N 1
ATOM 691 C CA . GLU A 1 85 ? 8.436 -5.910 -1.215 1.00 97.44 85 GLU A CA 1
ATOM 692 C C . GLU A 1 85 ? 9.048 -5.026 -2.314 1.00 97.44 85 GLU A C 1
ATOM 694 O O . GLU A 1 85 ? 10.200 -5.224 -2.703 1.00 97.44 85 GLU A O 1
ATOM 699 N N . LEU A 1 86 ? 8.332 -3.987 -2.755 1.00 97.69 86 LEU A N 1
ATOM 700 C CA . LEU A 1 86 ? 8.825 -3.046 -3.765 1.00 97.69 86 LEU A CA 1
ATOM 701 C C . LEU A 1 86 ? 10.079 -2.295 -3.290 1.00 97.69 86 LEU A C 1
ATOM 703 O O . LEU A 1 86 ? 11.019 -2.115 -4.066 1.00 97.69 86 LEU A O 1
ATOM 707 N N . HIS A 1 87 ? 10.131 -1.885 -2.019 1.00 95.81 87 HIS A N 1
ATOM 708 C CA . HIS A 1 87 ? 11.330 -1.268 -1.450 1.00 95.81 87 HIS A CA 1
ATOM 709 C C . HIS A 1 87 ? 12.534 -2.211 -1.466 1.00 95.81 87 HIS A C 1
ATOM 711 O O . HIS A 1 87 ? 13.642 -1.760 -1.756 1.00 95.81 87 HIS A O 1
ATOM 717 N N . LEU A 1 88 ? 12.346 -3.496 -1.146 1.00 95.00 88 LEU A N 1
ATOM 718 C CA . LEU A 1 88 ? 13.428 -4.482 -1.194 1.00 95.00 88 LEU A CA 1
ATOM 719 C C . LEU A 1 88 ? 13.981 -4.623 -2.614 1.00 95.00 88 LEU A C 1
ATOM 721 O O . LEU A 1 88 ? 15.196 -4.588 -2.791 1.00 95.00 88 LEU A O 1
ATOM 725 N N . MET A 1 89 ? 13.106 -4.706 -3.620 1.00 95.25 89 MET A N 1
ATOM 726 C CA . MET A 1 89 ? 13.515 -4.798 -5.026 1.00 95.25 89 MET A CA 1
ATOM 727 C C . MET A 1 89 ? 14.348 -3.585 -5.454 1.00 95.25 89 MET A C 1
ATOM 729 O O . MET A 1 89 ? 15.448 -3.749 -5.972 1.00 95.25 89 MET A O 1
ATOM 733 N N . VAL A 1 90 ? 13.874 -2.370 -5.160 1.00 93.38 90 VAL A N 1
ATOM 734 C CA . VAL A 1 90 ? 14.589 -1.130 -5.504 1.00 93.38 90 VAL A CA 1
ATOM 735 C C . VAL A 1 90 ? 15.921 -1.013 -4.760 1.00 93.38 90 VAL A C 1
ATOM 737 O O . VAL A 1 90 ? 16.912 -0.588 -5.346 1.00 93.38 90 VAL A O 1
ATOM 740 N N . ARG A 1 91 ? 15.991 -1.413 -3.483 1.00 90.44 91 ARG A N 1
ATOM 741 C CA . ARG A 1 91 ? 17.250 -1.388 -2.716 1.00 90.44 91 ARG A CA 1
ATOM 742 C C . ARG A 1 91 ? 18.311 -2.316 -3.300 1.00 90.44 91 ARG A C 1
ATOM 744 O O . ARG A 1 91 ? 19.489 -1.988 -3.210 1.00 90.44 91 ARG A O 1
ATOM 751 N N . HIS A 1 92 ? 17.921 -3.430 -3.917 1.00 88.88 92 HIS A N 1
ATOM 752 C CA . HIS A 1 92 ? 18.857 -4.337 -4.589 1.00 88.88 92 HIS A CA 1
ATOM 753 C C . HIS A 1 92 ? 19.410 -3.790 -5.913 1.00 88.88 92 HIS A C 1
ATOM 755 O O . HIS A 1 92 ? 20.298 -4.408 -6.495 1.00 88.88 92 HIS A O 1
ATOM 761 N N . TRP A 1 93 ? 18.910 -2.651 -6.401 1.00 86.06 93 TRP A N 1
ATOM 762 C CA . TRP A 1 93 ? 19.471 -1.967 -7.570 1.00 86.06 93 TRP A CA 1
ATOM 763 C C . TRP A 1 93 ? 20.638 -1.029 -7.236 1.00 86.06 93 TRP A C 1
ATOM 765 O O . TRP A 1 93 ? 21.214 -0.461 -8.166 1.00 86.06 93 TRP A O 1
ATOM 775 N N . SER A 1 94 ? 20.934 -0.842 -5.944 1.00 64.12 94 SER A N 1
ATOM 776 C CA . SER A 1 94 ? 22.002 0.028 -5.425 1.00 64.12 94 SER A CA 1
ATOM 777 C C . SER A 1 94 ? 23.375 -0.627 -5.515 1.00 64.12 94 SER A C 1
ATOM 779 O O . SER A 1 94 ? 23.468 -1.825 -5.165 1.00 64.12 94 SER A O 1
#

Foldseek 3Di:
DDDPVVVVVVVVVVVVVVVVVLVVVLVVLVVVLVVLLVVQVVPPDRDPLVVVLVVVLVVLVVPLDADVVVVDPVSSVSSVVSSVVSVVSSVVVD

Radius of gyration: 18.63 Å; chains: 1; bounding box: 41×20×58 Å

pLDDT: mean 94.69, std 6.0, range [63.94, 98.56]

Sequence (94 aa):
MKSLAEELDFVRKSFRESIQVYSTRIETQLAEIRDSVLEQVKNPNLPPAQIRDLRDMITLCRTLDLKPDKGRRKDLKKVETLVEELHLMVRHWS

Secondary structure (DSSP, 8-state):
---HHHHHHHHHHHHHHHHHHHHHHHHHHHHHHHHHHHHHTTSTT--HHHHHHHHHHHHHHHH----GGGT-HHHHHHHHHHHHHHHHHHHTT-